Protein AF-A0AA91YX85-F1 (afdb_monomer)

Organism: NCBI:txid165179

Mean predicted aligned error: 2.98 Å

Foldseek 3Di:
DKFKDKDFPDPDQDQQNVVLVVQQDPVLGDDDPDLVSVVVSVVVSVVSLQPDWGDDDNDTDRLVVQWPWDDDDQKIFTGGPVGHGGMMIHMDDD

Sequence (94 aa):
MFKIKKKIHSETKPDWVVCVLYKIPPRVYDWQESHAACMKHLIVIKDILEKSSVKWHGGNHSLTKIRNLKVEGGCLHVLTKSGRNSLSFNIIEE

Solvent-accessible surface area (backbone atoms only — not comparable to full-atom values): 5340 Å² total; per-residue (Å²): 80,22,29,46,47,75,47,74,59,53,97,66,84,53,68,44,57,54,60,53,58,73,70,51,66,72,75,55,47,47,80,29,92,37,67,70,58,44,51,54,33,52,50,53,50,49,52,54,47,63,71,30,70,33,67,52,93,96,41,76,39,50,38,60,82,67,29,41,80,48,78,56,96,64,28,41,39,35,18,38,81,88,65,48,64,44,36,35,39,32,63,44,81,98

Radius of gyration: 13.12 Å; Cα contacts (8 Å, |Δi|>4): 158; chains: 1; bounding box: 33×23×34 Å

Structure (mmCIF, N/CA/C/O backbone):
data_AF-A0AA91YX85-F1
#
_entry.id   AF-A0AA91YX85-F1
#
loop_
_atom_site.group_PDB
_atom_site.id
_atom_site.type_symbol
_atom_site.label_atom_id
_atom_site.label_alt_id
_atom_site.label_comp_id
_atom_site.label_asym_id
_atom_site.label_entity_id
_atom_site.label_seq_id
_atom_site.pdbx_PDB_ins_code
_atom_site.Cartn_x
_atom_site.Cartn_y
_atom_site.Cartn_z
_atom_site.occupancy
_atom_site.B_iso_or_equiv
_atom_site.auth_seq_id
_atom_site.auth_comp_id
_atom_site.auth_asym_id
_atom_site.auth_atom_id
_atom_site.pdbx_PDB_model_num
ATOM 1 N N . MET A 1 1 ? -16.368 2.518 12.282 1.00 90.75 1 MET A N 1
ATOM 2 C CA . MET A 1 1 ? -15.250 1.536 12.260 1.00 90.75 1 MET A CA 1
ATOM 3 C C . MET A 1 1 ? -14.203 2.008 11.255 1.00 90.75 1 MET A C 1
ATOM 5 O O . MET A 1 1 ? -14.505 2.854 10.425 1.00 90.75 1 MET A O 1
ATOM 9 N N . PHE A 1 2 ? -12.973 1.489 11.299 1.00 96.81 2 PHE A N 1
ATOM 10 C CA . PHE A 1 2 ? -11.888 1.929 10.408 1.00 96.81 2 PHE A CA 1
ATOM 11 C C . PHE A 1 2 ? -11.431 0.809 9.475 1.00 96.81 2 PHE A C 1
ATOM 13 O O . PHE A 1 2 ? -11.412 -0.353 9.871 1.00 96.81 2 PHE A O 1
ATOM 20 N N . LYS A 1 3 ? -10.998 1.136 8.256 1.00 96.94 3 LYS A N 1
ATOM 21 C CA . LYS A 1 3 ? -10.307 0.185 7.364 1.00 96.94 3 LYS A CA 1
ATOM 22 C C . LYS A 1 3 ? -9.311 0.890 6.453 1.00 96.94 3 LYS A C 1
ATOM 24 O O . LYS A 1 3 ? -9.380 2.102 6.258 1.00 96.94 3 LYS A O 1
ATOM 29 N N . ILE A 1 4 ? -8.405 0.128 5.843 1.00 97.88 4 ILE A N 1
ATOM 30 C CA . ILE A 1 4 ? -7.480 0.651 4.829 1.00 97.88 4 ILE A CA 1
ATOM 31 C C . ILE A 1 4 ? -8.073 0.468 3.431 1.00 97.88 4 ILE A C 1
ATOM 33 O O . ILE A 1 4 ? -8.342 -0.650 2.996 1.00 97.88 4 ILE A O 1
ATOM 37 N N . LYS A 1 5 ? -8.182 1.558 2.667 1.00 97.12 5 LYS A N 1
ATOM 38 C CA . LYS A 1 5 ? -8.567 1.543 1.250 1.00 97.12 5 LYS A CA 1
ATOM 39 C C . LYS A 1 5 ? -7.394 1.943 0.363 1.00 97.12 5 LYS A C 1
ATOM 41 O O . LYS A 1 5 ? -6.770 2.986 0.559 1.00 97.12 5 LYS A O 1
ATOM 46 N N . LYS A 1 6 ? -7.112 1.129 -0.656 1.00 96.12 6 LYS A N 1
ATOM 47 C CA . LYS A 1 6 ? -6.085 1.424 -1.667 1.00 96.12 6 LYS A CA 1
ATOM 48 C C . LYS A 1 6 ? -6.652 2.219 -2.845 1.00 96.12 6 LYS A C 1
ATOM 50 O O . LYS A 1 6 ? -7.783 1.976 -3.260 1.00 96.12 6 LYS A O 1
ATOM 55 N N . LYS A 1 7 ? -5.850 3.113 -3.425 1.00 95.62 7 LYS A N 1
ATOM 56 C CA . LYS A 1 7 ? -6.159 3.860 -4.656 1.00 95.62 7 LYS A CA 1
ATOM 57 C C . LYS A 1 7 ? -4.967 3.824 -5.607 1.00 95.62 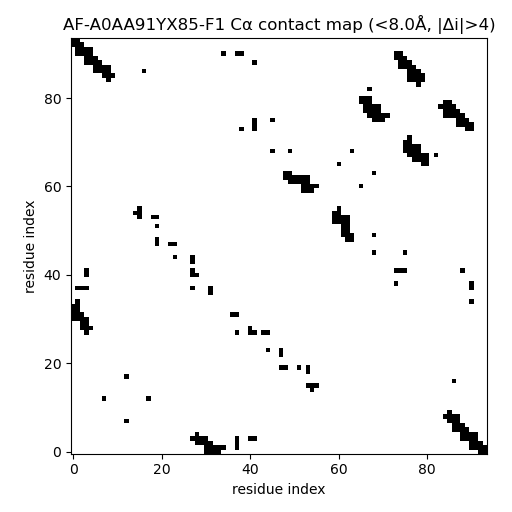7 LYS A C 1
ATOM 59 O O . LYS A 1 7 ? -3.857 4.169 -5.213 1.00 95.62 7 LYS A O 1
ATOM 64 N N . ILE A 1 8 ? -5.196 3.408 -6.851 1.00 95.31 8 ILE A N 1
ATOM 65 C CA . ILE A 1 8 ? -4.191 3.411 -7.923 1.00 95.31 8 ILE A CA 1
ATOM 66 C C . ILE A 1 8 ? -4.390 4.700 -8.723 1.00 95.31 8 ILE A C 1
ATOM 68 O O . ILE A 1 8 ? -5.505 4.994 -9.140 1.00 95.31 8 ILE A O 1
ATOM 72 N N . HIS A 1 9 ? -3.327 5.482 -8.898 1.00 92.00 9 HIS A N 1
ATOM 73 C CA . HIS A 1 9 ? -3.356 6.816 -9.518 1.00 92.00 9 HIS A CA 1
ATOM 74 C C . HIS A 1 9 ? -2.760 6.777 -10.931 1.00 92.00 9 HIS A C 1
ATOM 76 O O . HIS A 1 9 ? -1.906 7.581 -11.292 1.00 92.00 9 HIS A O 1
ATOM 82 N N . SER A 1 10 ? -3.156 5.777 -11.712 1.00 83.31 10 SER A N 1
ATOM 83 C CA . SER A 1 10 ? -2.749 5.608 -13.105 1.00 83.31 10 SER A CA 1
ATOM 84 C C . SER A 1 10 ? -3.906 4.999 -13.884 1.00 83.31 10 SER A C 1
ATOM 86 O O . SER A 1 10 ? -4.595 4.129 -13.352 1.00 83.31 10 SER A O 1
ATOM 88 N N . GLU A 1 11 ? -4.107 5.456 -15.119 1.00 78.81 11 GLU A N 1
ATOM 89 C CA . GLU A 1 11 ? -5.142 4.936 -16.022 1.00 78.81 11 GLU A CA 1
ATOM 90 C C . GLU A 1 11 ? -4.925 3.450 -16.320 1.00 78.81 11 GLU A C 1
ATOM 92 O O . GLU A 1 11 ? -5.862 2.658 -16.287 1.00 78.81 11 GLU A O 1
ATOM 97 N N . THR A 1 12 ? -3.665 3.057 -16.530 1.00 84.75 12 THR A N 1
ATOM 98 C CA . THR A 1 12 ? -3.270 1.657 -16.698 1.00 84.75 12 THR A CA 1
ATOM 99 C C . THR A 1 12 ? -2.507 1.195 -15.469 1.00 84.75 12 THR A C 1
ATOM 101 O O . THR A 1 12 ? -1.508 1.797 -15.080 1.00 84.75 12 THR A O 1
ATOM 104 N N . LYS A 1 13 ? -2.953 0.100 -14.848 1.00 84.56 13 LYS A N 1
ATOM 105 C CA . LYS A 1 13 ? -2.305 -0.458 -13.658 1.00 84.56 13 LYS A CA 1
ATOM 106 C C . LYS A 1 13 ? -0.912 -1.005 -14.013 1.00 84.56 13 LYS A C 1
ATOM 108 O O . LYS A 1 13 ? -0.840 -1.996 -14.731 1.00 84.56 13 LYS A O 1
ATOM 113 N N . PRO A 1 14 ? 0.188 -0.434 -13.485 1.00 86.25 14 PRO A N 1
ATOM 114 C CA . PRO A 1 14 ? 1.527 -0.926 -13.798 1.00 86.25 14 PRO A CA 1
ATOM 115 C C . PRO A 1 14 ? 1.800 -2.304 -13.178 1.00 86.25 14 PRO A C 1
ATOM 117 O O . PRO A 1 14 ? 1.399 -2.552 -12.038 1.00 86.25 14 PRO A O 1
ATOM 120 N N . ASP A 1 15 ? 2.580 -3.149 -13.852 1.00 89.56 15 ASP A N 1
ATOM 121 C CA . ASP A 1 15 ? 2.917 -4.506 -13.382 1.00 89.56 15 ASP A CA 1
ATOM 122 C C . ASP A 1 15 ? 3.505 -4.528 -11.969 1.00 89.56 15 ASP A C 1
ATOM 124 O O . ASP A 1 15 ? 3.100 -5.329 -11.126 1.00 89.56 15 ASP A O 1
ATOM 128 N N . TRP A 1 16 ? 4.413 -3.596 -11.659 1.00 91.50 16 TRP A N 1
ATOM 129 C CA . TRP A 1 16 ? 5.023 -3.524 -10.330 1.00 91.50 16 TRP A CA 1
ATOM 130 C C . TRP A 1 16 ? 3.985 -3.296 -9.221 1.00 91.50 16 TRP A C 1
ATOM 132 O O . TRP A 1 16 ? 4.174 -3.797 -8.112 1.00 91.50 16 TRP A O 1
ATOM 142 N N . VAL A 1 17 ? 2.882 -2.583 -9.512 1.00 93.19 17 VAL A N 1
ATOM 143 C CA . VAL A 1 17 ? 1.772 -2.372 -8.567 1.00 93.19 17 VAL A CA 1
ATOM 144 C C . VAL A 1 17 ? 1.078 -3.698 -8.294 1.00 93.19 17 VAL A C 1
ATOM 146 O O . VAL A 1 17 ? 0.779 -4.012 -7.147 1.00 93.19 17 VAL A O 1
ATOM 149 N N . VAL A 1 18 ? 0.831 -4.496 -9.333 1.00 90.38 18 VAL A N 1
ATOM 150 C CA . VAL A 1 18 ? 0.244 -5.830 -9.180 1.00 90.38 18 VAL A CA 1
ATOM 151 C C . VAL A 1 18 ? 1.155 -6.699 -8.314 1.00 90.38 18 VAL A C 1
ATOM 153 O O . VAL A 1 18 ? 0.697 -7.221 -7.298 1.00 90.38 18 VAL A O 1
ATOM 156 N N . CYS A 1 19 ? 2.450 -6.768 -8.638 1.00 90.56 19 CYS A N 1
ATOM 157 C CA . CYS A 1 19 ? 3.425 -7.562 -7.891 1.00 90.56 19 CYS A CA 1
ATOM 158 C C . CYS A 1 19 ? 3.459 -7.223 -6.395 1.00 90.56 19 CYS A C 1
ATOM 160 O O . CYS A 1 19 ? 3.535 -8.134 -5.574 1.00 90.56 19 CYS A O 1
ATOM 162 N N . VAL A 1 20 ? 3.414 -5.940 -6.018 1.00 94.19 20 VAL A N 1
ATOM 163 C CA . VAL A 1 20 ? 3.449 -5.560 -4.594 1.00 94.19 20 VAL A CA 1
ATOM 164 C C . VAL A 1 20 ? 2.119 -5.813 -3.897 1.00 94.19 20 VAL A C 1
ATOM 166 O O . VAL A 1 20 ? 2.118 -6.241 -2.749 1.00 94.19 20 VAL A O 1
ATOM 169 N N . LEU A 1 21 ? 0.987 -5.613 -4.581 1.00 94.19 21 LEU A N 1
ATOM 170 C CA . LEU A 1 21 ? -0.330 -5.860 -3.995 1.00 94.19 21 LEU A CA 1
ATOM 171 C C . LEU A 1 21 ? -0.542 -7.339 -3.655 1.00 94.19 21 LEU A C 1
ATOM 173 O O . LEU A 1 21 ? -1.188 -7.622 -2.654 1.00 94.19 21 LEU A O 1
ATOM 177 N N . TYR A 1 22 ? 0.032 -8.263 -4.431 1.00 94.25 22 TYR A N 1
ATOM 178 C CA . TYR A 1 22 ? -0.004 -9.698 -4.118 1.00 94.25 22 TYR A CA 1
ATOM 179 C C . TYR A 1 22 ? 0.829 -10.084 -2.890 1.00 94.25 22 TYR A C 1
ATOM 181 O O . TYR A 1 22 ? 0.575 -11.120 -2.284 1.00 94.25 22 TYR A O 1
ATOM 189 N N . LYS A 1 23 ? 1.814 -9.266 -2.504 1.00 95.69 23 LYS A N 1
ATOM 190 C CA . LYS A 1 23 ? 2.645 -9.511 -1.315 1.00 95.69 23 LYS A CA 1
ATOM 191 C C . LYS A 1 23 ? 2.003 -8.993 -0.031 1.00 95.69 23 LYS A C 1
ATOM 193 O O . LYS A 1 23 ? 2.463 -9.338 1.052 1.00 95.69 23 LYS A O 1
ATOM 198 N N . ILE A 1 24 ? 0.981 -8.144 -0.139 1.00 96.94 24 ILE A N 1
ATOM 199 C CA . ILE A 1 24 ? 0.308 -7.555 1.015 1.00 96.94 24 ILE A CA 1
ATOM 200 C C . ILE A 1 24 ? -0.752 -8.542 1.538 1.00 96.94 24 ILE A C 1
ATOM 202 O O . ILE A 1 24 ? -1.673 -8.879 0.793 1.00 96.94 24 ILE A O 1
ATOM 206 N N . PRO A 1 25 ? -0.668 -8.992 2.807 1.00 96.31 25 PRO A N 1
ATOM 207 C CA . PRO A 1 25 ? -1.646 -9.909 3.383 1.00 96.31 25 PRO A CA 1
ATOM 208 C C . PRO A 1 25 ? -3.062 -9.317 3.368 1.00 96.31 25 PRO A C 1
ATOM 210 O O . PRO A 1 25 ? -3.220 -8.181 3.813 1.00 96.31 25 PRO A O 1
ATOM 213 N N . PRO A 1 26 ? -4.107 -10.065 2.964 1.00 95.81 26 PRO A N 1
ATOM 214 C CA . PRO A 1 26 ? -5.480 -9.552 2.918 1.00 95.81 26 PRO A CA 1
ATOM 215 C C . PRO A 1 26 ? -5.968 -8.952 4.243 1.00 95.81 26 PRO A C 1
ATOM 217 O O . PRO A 1 26 ? -6.592 -7.896 4.234 1.00 95.81 26 PRO A O 1
ATOM 220 N N . ARG A 1 27 ? -5.576 -9.552 5.377 1.00 95.69 27 ARG A N 1
ATOM 221 C CA . ARG A 1 27 ? -5.972 -9.129 6.733 1.00 95.69 27 ARG A CA 1
ATOM 222 C C . ARG A 1 27 ? -5.662 -7.672 7.086 1.00 95.69 27 ARG A C 1
ATOM 224 O O . ARG A 1 27 ? -6.279 -7.098 7.974 1.00 95.69 27 ARG A O 1
ATOM 231 N N . VAL A 1 28 ? -4.690 -7.049 6.414 1.00 96.69 28 VAL A N 1
ATOM 232 C CA . VAL A 1 28 ? -4.361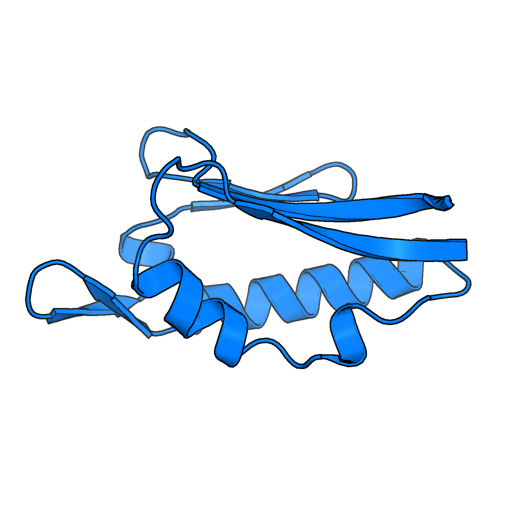 -5.634 6.670 1.00 96.69 28 VAL A CA 1
ATOM 233 C C . VAL A 1 28 ? -5.457 -4.681 6.179 1.00 96.69 28 VAL A C 1
ATOM 235 O O . VAL A 1 28 ? -5.453 -3.510 6.550 1.00 96.69 28 VAL A O 1
ATOM 238 N N . TYR A 1 29 ? -6.386 -5.177 5.355 1.00 96.62 29 TYR A N 1
ATOM 239 C CA . TYR A 1 29 ? -7.540 -4.443 4.839 1.00 96.62 29 TYR A CA 1
ATOM 240 C C . TYR A 1 29 ? -8.833 -4.696 5.627 1.00 96.62 29 TYR A C 1
ATOM 242 O O . TYR A 1 29 ? -9.832 -4.037 5.340 1.00 96.62 29 TYR A O 1
ATOM 250 N N . ASP A 1 30 ? -8.826 -5.617 6.596 1.00 96.44 30 ASP A N 1
ATOM 251 C CA . ASP A 1 30 ? -10.006 -5.930 7.403 1.00 96.44 30 ASP A CA 1
ATOM 252 C C . ASP A 1 30 ? -10.407 -4.741 8.283 1.00 96.44 30 ASP A C 1
ATOM 254 O O . ASP A 1 30 ? -9.565 -3.931 8.691 1.00 96.44 30 ASP A O 1
ATOM 258 N N . TRP A 1 31 ? -11.695 -4.667 8.612 1.00 96.88 31 TRP A N 1
ATOM 259 C CA . TRP A 1 31 ? -12.234 -3.674 9.535 1.00 96.88 31 TRP A CA 1
ATOM 260 C C . TRP A 1 31 ? -11.577 -3.746 10.910 1.00 96.88 31 TRP A C 1
ATOM 262 O O . TRP A 1 31 ? -11.311 -4.824 11.434 1.00 96.88 31 TRP A O 1
ATOM 272 N N . GLN A 1 32 ? -11.339 -2.579 11.496 1.00 96.81 32 GLN A N 1
ATOM 273 C CA . GLN A 1 32 ? -10.717 -2.404 12.796 1.00 96.81 32 GLN A CA 1
ATOM 274 C C . GLN A 1 32 ? -11.557 -1.476 13.671 1.00 96.81 32 GLN A C 1
ATOM 276 O O . GLN A 1 32 ? -12.121 -0.486 13.202 1.00 96.81 32 GLN A O 1
ATOM 281 N N . GLU A 1 33 ? -11.539 -1.745 14.972 1.00 95.12 33 GLU A N 1
ATOM 282 C CA . GLU A 1 33 ? -12.242 -0.940 15.979 1.00 95.12 33 GLU A CA 1
ATOM 283 C C . GLU A 1 33 ? -11.608 0.439 16.205 1.00 95.12 33 GLU A C 1
ATOM 285 O O . GLU A 1 33 ? -12.238 1.341 16.746 1.00 95.12 33 GLU A O 1
ATOM 290 N N . SER A 1 34 ? -10.348 0.637 15.801 1.00 96.06 34 SER A N 1
ATOM 291 C CA . SER A 1 34 ? -9.641 1.895 16.047 1.00 96.06 34 SER A CA 1
ATOM 292 C C . SER A 1 34 ? -8.747 2.329 14.893 1.00 96.06 34 SER A C 1
ATOM 294 O O . SER A 1 34 ? -8.118 1.516 14.206 1.00 96.06 34 SER A O 1
ATOM 296 N N . HIS A 1 35 ? -8.605 3.647 14.755 1.00 95.44 35 HIS A N 1
ATOM 297 C CA . HIS A 1 35 ? -7.637 4.267 13.854 1.00 95.44 35 HIS A CA 1
ATOM 298 C C . HIS A 1 35 ? -6.203 3.782 14.144 1.00 95.44 35 HIS A C 1
ATOM 300 O O . HIS A 1 35 ? -5.430 3.506 13.228 1.00 95.44 35 HIS A O 1
ATOM 306 N N . ALA A 1 36 ? -5.848 3.603 15.423 1.00 95.19 36 ALA A N 1
ATOM 307 C CA . ALA A 1 36 ? -4.530 3.121 15.838 1.00 95.19 36 ALA A CA 1
ATOM 308 C C . ALA A 1 36 ? -4.219 1.700 15.328 1.00 95.19 36 ALA A C 1
ATOM 310 O O . ALA A 1 36 ? -3.087 1.426 14.923 1.00 95.19 36 ALA A O 1
ATOM 311 N N . ALA A 1 37 ? -5.207 0.800 15.300 1.00 96.00 37 ALA A N 1
ATOM 312 C CA . ALA A 1 37 ? -5.042 -0.531 14.716 1.00 96.00 37 ALA A CA 1
ATOM 313 C C . ALA A 1 37 ? -4.797 -0.454 13.198 1.00 96.00 37 ALA A C 1
ATOM 315 O O . ALA A 1 37 ? -3.857 -1.071 12.693 1.00 96.00 37 ALA A O 1
ATOM 316 N N . CYS A 1 38 ? -5.547 0.392 12.484 1.00 96.62 38 CYS A N 1
ATOM 317 C CA . CYS A 1 38 ? -5.293 0.650 11.065 1.00 96.62 38 CYS A CA 1
ATOM 318 C C . CYS A 1 38 ? -3.907 1.271 10.815 1.00 96.62 38 CYS A C 1
ATOM 320 O O . CYS A 1 38 ? -3.242 0.904 9.850 1.00 96.62 38 CYS A O 1
ATOM 322 N N . MET A 1 39 ? -3.407 2.1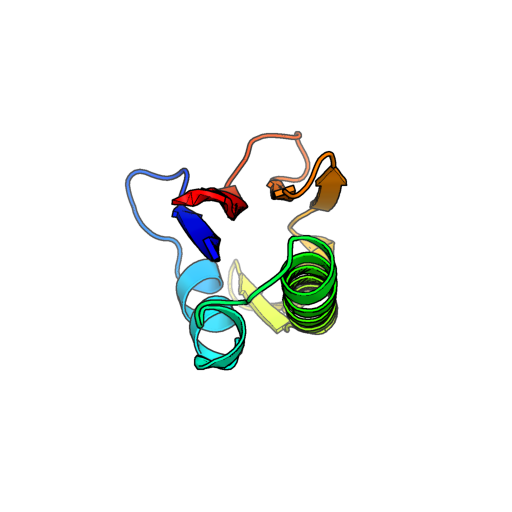41 11.696 1.00 96.25 39 MET A N 1
ATOM 323 C CA . MET A 1 39 ? -2.041 2.671 11.585 1.00 96.25 39 MET A CA 1
ATOM 324 C C . MET A 1 39 ? -0.978 1.569 11.679 1.00 96.25 39 MET A C 1
ATOM 326 O O . MET A 1 39 ? -0.017 1.585 10.910 1.00 96.25 39 MET A O 1
ATOM 330 N N . LYS A 1 40 ? -1.159 0.567 12.552 1.00 96.19 40 LYS A N 1
ATOM 331 C CA . LYS A 1 40 ? -0.262 -0.604 12.606 1.00 96.19 40 LYS A CA 1
ATOM 332 C C . LYS A 1 40 ? -0.287 -1.381 11.288 1.00 96.19 40 LYS A C 1
ATOM 334 O O . LYS A 1 40 ? 0.769 -1.742 10.773 1.00 96.19 40 LY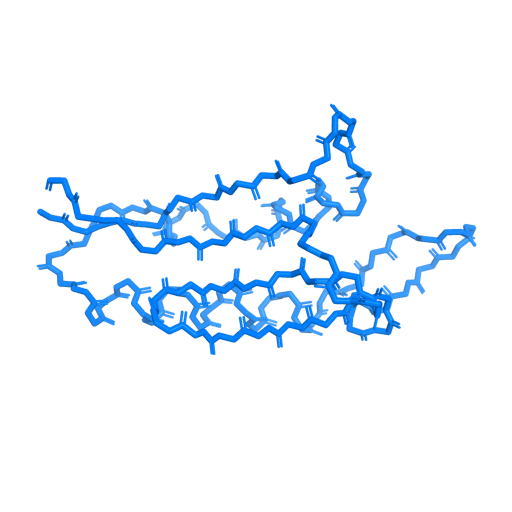S A O 1
ATOM 339 N N . HIS A 1 41 ? -1.466 -1.587 10.703 1.00 97.06 41 HIS A N 1
ATOM 340 C CA . HIS A 1 41 ? -1.598 -2.220 9.387 1.00 97.06 41 HIS A CA 1
ATOM 341 C C . HIS A 1 41 ? -0.932 -1.399 8.273 1.00 97.06 41 HIS A C 1
ATOM 343 O O . HIS A 1 41 ? -0.255 -1.963 7.416 1.00 97.06 41 HIS A O 1
ATOM 349 N N . LEU A 1 42 ? -1.038 -0.070 8.315 1.00 96.62 42 LEU A N 1
ATOM 350 C CA . LEU A 1 42 ? -0.381 0.829 7.365 1.00 96.62 42 LEU A CA 1
ATOM 351 C C . LEU A 1 42 ? 1.153 0.723 7.442 1.00 96.62 42 LEU A C 1
ATOM 353 O O . LEU A 1 42 ? 1.823 0.718 6.409 1.00 96.62 42 LEU A O 1
ATOM 357 N N . ILE A 1 43 ? 1.708 0.562 8.649 1.00 95.81 43 ILE A N 1
ATOM 358 C CA . ILE A 1 43 ? 3.140 0.302 8.864 1.00 95.81 43 ILE A CA 1
ATOM 359 C C . ILE A 1 43 ? 3.548 -1.060 8.287 1.00 95.81 43 ILE A C 1
ATOM 361 O O . ILE A 1 43 ? 4.577 -1.142 7.621 1.00 95.81 43 ILE A O 1
ATOM 365 N N . VAL A 1 44 ? 2.737 -2.110 8.468 1.00 97.19 44 VAL A N 1
ATOM 366 C CA . VAL A 1 44 ? 2.993 -3.427 7.851 1.00 97.19 44 VAL A CA 1
ATOM 367 C C . VAL A 1 44 ? 3.029 -3.314 6.327 1.00 97.19 44 VAL A C 1
ATOM 369 O O . VAL A 1 44 ? 3.942 -3.837 5.691 1.00 97.19 44 VAL A O 1
ATOM 372 N N . ILE A 1 45 ? 2.075 -2.594 5.727 1.00 98.12 45 ILE A N 1
ATOM 373 C CA . ILE A 1 45 ? 2.072 -2.348 4.280 1.00 98.12 45 ILE A CA 1
ATOM 374 C C . ILE A 1 45 ? 3.355 -1.619 3.865 1.00 98.12 45 ILE A C 1
ATOM 376 O O . ILE A 1 45 ? 4.000 -2.029 2.901 1.00 98.12 45 ILE A O 1
ATOM 380 N N . LYS A 1 46 ? 3.754 -0.567 4.590 1.00 97.81 46 LYS A N 1
ATOM 381 C CA . LYS A 1 46 ? 4.991 0.175 4.314 1.00 97.81 46 LYS A CA 1
ATOM 382 C C . LYS A 1 46 ? 6.221 -0.736 4.342 1.00 97.81 46 LYS A C 1
ATOM 384 O O . LYS A 1 46 ? 6.990 -0.703 3.388 1.00 97.81 46 LYS A O 1
ATOM 389 N N . ASP A 1 47 ? 6.374 -1.563 5.373 1.00 97.56 47 ASP A N 1
ATOM 390 C CA . ASP A 1 47 ? 7.511 -2.483 5.515 1.00 97.56 47 ASP A CA 1
ATOM 391 C C . ASP A 1 47 ? 7.600 -3.472 4.339 1.00 97.56 47 ASP A C 1
ATOM 393 O O . ASP A 1 47 ? 8.664 -3.671 3.748 1.00 97.56 47 ASP A O 1
ATOM 397 N N . ILE A 1 48 ? 6.457 -4.026 3.920 1.00 97.75 48 ILE A N 1
ATOM 398 C CA . ILE A 1 48 ? 6.378 -4.906 2.746 1.00 97.75 48 ILE A CA 1
ATOM 399 C C . ILE A 1 48 ? 6.826 -4.170 1.481 1.00 97.75 48 ILE A C 1
ATOM 401 O O . ILE A 1 48 ? 7.568 -4.730 0.670 1.00 97.75 48 ILE A O 1
ATOM 405 N N . LEU A 1 49 ? 6.389 -2.924 1.289 1.00 97.69 49 LEU A N 1
ATOM 406 C CA . LEU A 1 49 ? 6.781 -2.115 0.135 1.00 97.69 49 LEU A CA 1
ATOM 407 C C . LEU A 1 49 ? 8.276 -1.775 0.158 1.00 97.69 49 LEU A C 1
ATOM 409 O O . LEU A 1 49 ? 8.923 -1.854 -0.884 1.00 97.69 49 LEU A O 1
ATOM 413 N N . GLU A 1 50 ? 8.840 -1.451 1.321 1.00 97.44 50 GLU A N 1
ATOM 414 C CA . GLU A 1 50 ? 10.270 -1.150 1.482 1.00 97.44 50 GLU A CA 1
ATOM 415 C C . GLU A 1 50 ? 11.162 -2.344 1.145 1.00 97.44 50 GLU A C 1
ATOM 417 O O . GLU A 1 50 ? 12.215 -2.181 0.525 1.00 97.44 50 GLU A O 1
ATOM 422 N N . LYS A 1 51 ? 10.710 -3.551 1.493 1.00 96.75 51 LYS A N 1
ATOM 423 C CA . LYS A 1 51 ? 11.420 -4.811 1.237 1.00 96.75 51 LYS A CA 1
ATOM 424 C C . LYS A 1 51 ? 11.110 -5.421 -0.133 1.00 96.75 51 LYS A C 1
ATOM 426 O O . LYS A 1 51 ? 11.717 -6.418 -0.526 1.00 96.75 51 LYS A O 1
ATOM 431 N N . SER A 1 52 ? 10.166 -4.858 -0.884 1.00 96.50 52 SER A N 1
ATOM 432 C CA . SER A 1 52 ? 9.725 -5.438 -2.151 1.00 96.50 52 SER A CA 1
ATOM 433 C C . SER A 1 52 ? 10.713 -5.190 -3.288 1.00 96.50 52 SER A C 1
ATOM 435 O O . SER A 1 52 ? 10.987 -4.053 -3.660 1.00 96.50 52 SER A O 1
ATOM 437 N N . SER A 1 53 ? 11.152 -6.275 -3.927 1.00 95.38 53 SER A N 1
ATOM 438 C CA . SER A 1 53 ? 11.725 -6.249 -5.277 1.00 95.38 53 SER A CA 1
ATOM 439 C C . SER A 1 53 ? 10.626 -6.427 -6.331 1.00 95.38 53 SER A C 1
ATOM 441 O O . SER A 1 53 ? 9.726 -7.259 -6.149 1.00 95.38 53 SER A O 1
ATOM 443 N N . VAL A 1 54 ? 10.675 -5.630 -7.400 1.00 94.25 54 VAL A N 1
ATOM 444 C CA . VAL A 1 54 ? 9.696 -5.599 -8.495 1.00 94.25 54 VAL A CA 1
ATOM 445 C C . VAL A 1 54 ? 10.382 -5.549 -9.854 1.00 94.25 54 VAL A C 1
ATOM 447 O O . VAL A 1 54 ? 11.464 -4.977 -9.996 1.00 94.25 54 VAL A O 1
ATOM 450 N N . LYS A 1 55 ? 9.717 -6.102 -10.870 1.00 91.00 55 LYS A N 1
ATOM 451 C CA . LYS A 1 55 ? 10.163 -6.000 -12.258 1.00 91.00 55 LYS A CA 1
ATOM 452 C C . LYS A 1 55 ? 10.005 -4.558 -12.750 1.00 91.00 55 LYS A C 1
ATOM 454 O O . LYS A 1 55 ? 8.922 -3.980 -12.651 1.00 91.00 55 LYS A O 1
ATOM 459 N N . TRP A 1 56 ? 11.080 -3.978 -13.273 1.00 89.69 56 TRP A N 1
ATOM 460 C CA . TRP A 1 56 ? 11.128 -2.615 -13.803 1.00 89.69 56 TRP A CA 1
ATOM 461 C C . TRP A 1 56 ? 12.223 -2.510 -14.875 1.00 89.69 56 TRP A C 1
ATOM 463 O O . TRP A 1 56 ? 13.342 -2.942 -14.630 1.00 89.69 56 TRP A O 1
ATOM 473 N N . HIS A 1 57 ? 11.894 -1.980 -16.061 1.00 84.62 57 HIS A N 1
ATOM 474 C CA . HIS A 1 57 ? 12.791 -1.832 -17.227 1.00 84.62 57 HIS A CA 1
ATOM 475 C C . HIS A 1 57 ? 13.819 -2.966 -17.415 1.00 84.62 57 HIS A C 1
ATOM 477 O O . HIS A 1 57 ? 15.023 -2.757 -17.318 1.00 84.62 57 HIS A O 1
ATOM 483 N N . GLY A 1 58 ? 13.336 -4.181 -17.690 1.00 83.44 58 GLY A N 1
ATOM 484 C CA . GLY A 1 58 ? 14.197 -5.319 -18.042 1.00 83.44 58 GLY A CA 1
ATOM 485 C C . GLY A 1 58 ? 14.927 -5.988 -16.871 1.00 83.44 58 GLY A C 1
ATOM 486 O O . GLY A 1 58 ? 15.575 -7.005 -17.086 1.00 83.44 58 GLY A O 1
ATOM 487 N N . GLY A 1 59 ? 14.786 -5.484 -15.641 1.00 91.25 59 GLY A N 1
ATOM 488 C CA . GLY A 1 59 ? 15.419 -6.053 -14.451 1.00 91.25 59 GLY A CA 1
ATOM 489 C C . GLY A 1 59 ? 14.502 -6.101 -13.232 1.00 91.25 59 GLY A C 1
ATOM 490 O O . GLY A 1 59 ? 13.351 -5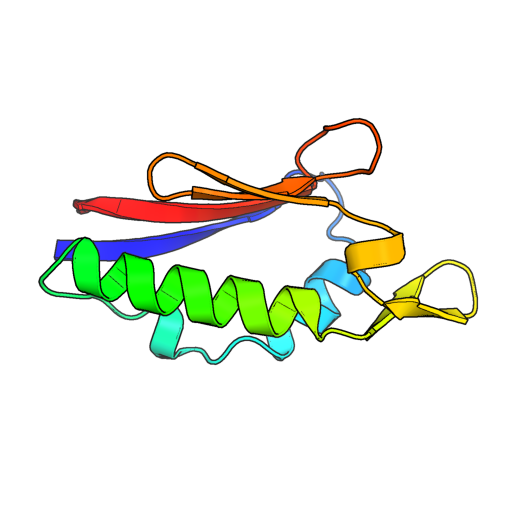.666 -13.268 1.00 91.25 59 GLY A O 1
ATOM 491 N N . ASN A 1 60 ? 15.030 -6.637 -12.131 1.00 94.12 60 ASN A N 1
ATOM 492 C CA . ASN A 1 60 ? 14.394 -6.584 -10.817 1.00 94.12 60 ASN A CA 1
ATOM 493 C C . ASN A 1 60 ? 15.066 -5.506 -9.971 1.00 94.12 60 ASN A C 1
ATOM 495 O O . ASN A 1 60 ? 16.283 -5.505 -9.788 1.00 94.12 60 ASN A O 1
ATOM 499 N N . HIS A 1 61 ? 14.264 -4.602 -9.425 1.00 94.19 61 HIS A N 1
ATOM 500 C CA . HIS A 1 61 ? 14.737 -3.488 -8.619 1.00 94.19 61 HIS A CA 1
ATOM 501 C C . HIS A 1 61 ? 13.963 -3.425 -7.309 1.00 94.19 61 HIS A C 1
ATOM 503 O O . HIS A 1 61 ? 12.761 -3.684 -7.271 1.00 94.19 61 HIS A O 1
ATOM 509 N N . SER A 1 62 ? 14.639 -3.014 -6.234 1.00 95.56 62 SER A N 1
ATOM 510 C CA . SER A 1 62 ? 13.930 -2.609 -5.020 1.00 95.56 62 SER A CA 1
ATOM 511 C C . SER A 1 62 ? 1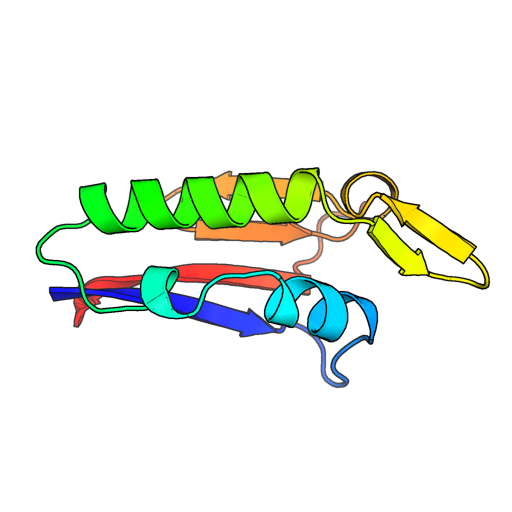2.966 -1.468 -5.349 1.00 95.56 62 SER A C 1
ATOM 513 O O . SER A 1 62 ? 13.340 -0.508 -6.033 1.00 95.56 62 SER A O 1
ATOM 515 N N . LEU A 1 63 ? 11.733 -1.561 -4.852 1.00 95.94 63 LEU A N 1
ATOM 516 C CA . LEU A 1 63 ? 10.699 -0.561 -5.083 1.00 95.94 63 LEU A CA 1
ATOM 517 C C . LEU A 1 63 ? 11.161 0.833 -4.639 1.00 95.94 63 LEU A C 1
ATOM 519 O O . LEU A 1 63 ? 10.899 1.816 -5.327 1.00 95.94 63 LEU A O 1
ATOM 523 N N . THR A 1 64 ? 11.914 0.930 -3.544 1.00 96.12 64 THR A N 1
ATOM 524 C CA . THR A 1 64 ? 12.414 2.210 -3.018 1.00 96.12 64 THR A CA 1
ATOM 525 C C . THR A 1 64 ? 13.491 2.846 -3.900 1.00 96.12 64 THR A C 1
ATOM 527 O O . THR A 1 64 ? 13.710 4.055 -3.818 1.00 96.12 64 THR A O 1
ATOM 530 N N . LYS A 1 65 ? 14.122 2.098 -4.818 1.00 94.50 65 LYS A N 1
ATOM 531 C CA . LYS A 1 65 ? 14.997 2.692 -5.847 1.00 94.50 65 LYS A CA 1
ATOM 532 C C . LYS A 1 65 ? 14.198 3.451 -6.905 1.00 94.50 65 LYS A C 1
ATOM 534 O O . LYS A 1 65 ? 14.681 4.450 -7.426 1.00 94.50 65 LYS A O 1
ATOM 539 N N . ILE A 1 66 ? 12.967 3.028 -7.189 1.00 93.69 66 ILE A N 1
ATOM 540 C CA . ILE A 1 66 ? 12.136 3.591 -8.267 1.00 93.69 66 ILE A CA 1
ATOM 541 C C . ILE A 1 66 ? 10.970 4.452 -7.760 1.00 93.69 66 ILE A C 1
ATOM 543 O O . ILE A 1 66 ? 10.389 5.220 -8.529 1.00 93.69 66 ILE A O 1
ATOM 547 N N . ARG A 1 67 ? 10.612 4.349 -6.478 1.00 95.81 67 ARG A N 1
ATOM 548 C CA . ARG A 1 67 ? 9.521 5.086 -5.826 1.00 95.81 67 ARG A CA 1
ATOM 549 C C . ARG A 1 67 ? 9.963 5.655 -4.479 1.00 95.81 67 ARG A C 1
ATOM 551 O O . ARG A 1 67 ? 10.961 5.223 -3.911 1.00 95.81 67 ARG A O 1
ATOM 558 N N . ASN A 1 68 ? 9.226 6.643 -3.990 1.00 96.69 68 ASN A N 1
ATOM 559 C CA . ASN A 1 68 ? 9.338 7.167 -2.632 1.00 96.69 68 ASN A CA 1
ATOM 560 C C . ASN A 1 68 ? 8.116 6.718 -1.829 1.00 96.69 68 ASN A C 1
ATOM 562 O O . ASN A 1 68 ? 7.012 6.664 -2.370 1.00 96.69 68 ASN A O 1
ATOM 566 N N . LEU A 1 69 ? 8.313 6.406 -0.552 1.00 97.44 69 LEU A N 1
ATOM 567 C CA . LEU A 1 69 ? 7.244 6.027 0.368 1.00 97.44 69 LEU A CA 1
ATOM 568 C C . LEU A 1 69 ? 7.130 7.111 1.438 1.00 97.44 69 LEU A C 1
ATOM 570 O O . LEU A 1 69 ? 8.123 7.422 2.091 1.00 97.44 69 LEU A O 1
ATOM 574 N N . LYS A 1 70 ? 5.942 7.694 1.607 1.00 95.94 70 LYS A N 1
ATOM 575 C CA . LYS A 1 70 ? 5.688 8.739 2.610 1.00 95.94 70 LYS A CA 1
ATOM 576 C C . LYS A 1 70 ? 4.428 8.399 3.392 1.00 95.94 70 LYS A C 1
ATOM 578 O O . LYS A 1 70 ? 3.403 8.118 2.782 1.00 95.94 70 LYS A O 1
ATOM 583 N N . VAL A 1 71 ? 4.506 8.428 4.720 1.00 93.94 71 VAL A N 1
ATOM 584 C CA . VAL A 1 71 ? 3.330 8.320 5.593 1.00 93.94 71 VAL A CA 1
ATOM 585 C C . VAL A 1 71 ? 2.977 9.708 6.101 1.00 93.94 71 VAL A C 1
ATOM 587 O O . VAL A 1 71 ? 3.847 10.404 6.616 1.00 93.94 71 VAL A O 1
ATOM 590 N N . GLU A 1 72 ? 1.721 10.107 5.945 1.00 93.25 72 GLU A N 1
ATOM 591 C CA . GLU A 1 72 ? 1.215 11.414 6.357 1.00 93.25 72 GLU A CA 1
ATOM 592 C C . GLU A 1 72 ? -0.282 11.313 6.662 1.00 93.25 72 GLU A C 1
ATOM 594 O O . GLU A 1 72 ? -1.039 10.793 5.848 1.00 93.25 72 GLU A O 1
ATOM 599 N N . GLY A 1 73 ? -0.708 11.764 7.848 1.00 88.00 73 GLY A N 1
ATOM 600 C CA . GLY A 1 73 ? -2.130 11.916 8.192 1.00 88.00 73 GLY A CA 1
ATOM 601 C C . GLY A 1 73 ? -3.013 10.679 7.967 1.00 88.00 73 GLY A C 1
ATOM 602 O O . GLY A 1 73 ? -4.111 10.814 7.443 1.00 88.00 73 GLY A O 1
ATOM 603 N N . GLY A 1 74 ? -2.539 9.471 8.295 1.00 93.94 74 GLY A N 1
ATOM 604 C CA . GLY A 1 74 ? -3.307 8.234 8.062 1.00 93.94 74 GLY A CA 1
ATOM 605 C C . GLY A 1 74 ? -3.277 7.727 6.614 1.00 93.94 74 GLY A C 1
ATOM 606 O O . GLY A 1 74 ? -4.021 6.813 6.256 1.00 93.94 74 GLY A O 1
ATOM 607 N N . CYS A 1 75 ? -2.398 8.280 5.778 1.00 96.88 75 CYS A N 1
ATOM 608 C CA . CYS A 1 75 ? -2.1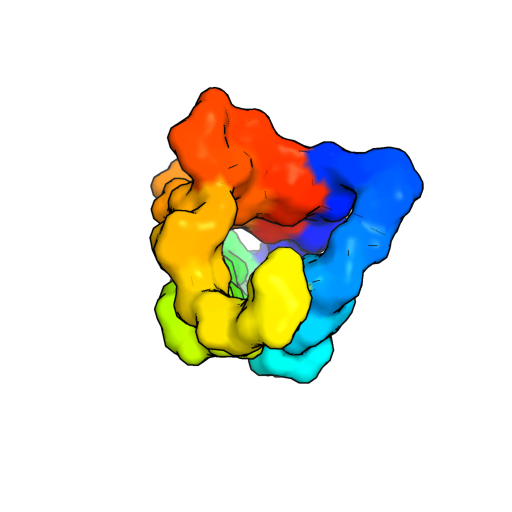63 7.833 4.415 1.00 96.88 75 CYS A CA 1
ATOM 609 C C . CYS A 1 75 ? -0.715 7.379 4.210 1.00 96.88 75 CYS A C 1
ATOM 611 O O . CYS A 1 75 ? 0.228 8.023 4.663 1.00 96.88 75 CYS A O 1
ATOM 613 N N . LEU A 1 76 ? -0.534 6.276 3.486 1.00 98.19 76 LEU A N 1
ATOM 614 C CA . LEU A 1 76 ? 0.739 5.859 2.912 1.00 98.19 76 LEU A CA 1
ATOM 615 C C . LEU A 1 76 ? 0.719 6.139 1.411 1.00 98.19 76 LEU A C 1
ATOM 617 O O . LEU A 1 76 ? -0.006 5.495 0.649 1.00 98.19 76 LEU A O 1
ATOM 621 N N . HIS A 1 77 ? 1.570 7.063 0.992 1.00 97.81 77 HIS A N 1
ATOM 622 C CA . HIS A 1 77 ? 1.787 7.443 -0.391 1.00 97.81 77 HIS A CA 1
ATOM 623 C C . HIS A 1 77 ? 2.957 6.671 -0.996 1.00 97.81 77 HIS A C 1
ATOM 625 O O . HIS A 1 77 ? 4.066 6.676 -0.460 1.00 97.81 77 HIS A O 1
ATOM 631 N N . VAL A 1 78 ? 2.724 6.067 -2.160 1.00 97.31 78 VAL A N 1
ATOM 632 C CA . VAL A 1 78 ? 3.755 5.520 -3.044 1.00 97.31 78 VAL A CA 1
ATOM 633 C C . VAL A 1 78 ? 3.903 6.467 -4.226 1.00 97.31 78 VAL A C 1
ATOM 635 O O . VAL A 1 78 ? 3.071 6.504 -5.137 1.00 97.31 78 VAL A O 1
ATOM 638 N N . LEU A 1 79 ? 4.967 7.258 -4.190 1.00 96.62 79 LEU A N 1
ATOM 639 C CA . LEU A 1 79 ? 5.221 8.362 -5.102 1.00 96.62 79 LEU A CA 1
ATOM 640 C C . LEU A 1 79 ? 6.263 7.975 -6.149 1.00 96.62 79 LEU A C 1
ATOM 642 O O . LEU A 1 79 ? 7.215 7.244 -5.878 1.00 96.62 79 LEU A O 1
ATOM 646 N N . THR A 1 80 ? 6.138 8.527 -7.347 1.00 94.62 80 THR A N 1
ATOM 647 C CA . THR A 1 80 ? 7.261 8.628 -8.285 1.00 94.62 80 THR A CA 1
ATOM 648 C C . THR A 1 80 ? 8.406 9.431 -7.659 1.00 94.62 80 THR A C 1
ATOM 650 O O . THR A 1 80 ? 8.196 10.197 -6.716 1.00 94.62 80 THR A O 1
ATOM 653 N N . LYS A 1 81 ? 9.626 9.299 -8.192 1.00 93.12 81 LYS A N 1
ATOM 654 C CA . LYS A 1 81 ? 10.764 10.104 -7.717 1.00 93.12 81 LYS A CA 1
ATOM 655 C C . LYS A 1 81 ? 10.548 11.615 -7.879 1.00 93.12 81 LYS A C 1
ATOM 657 O O . LYS A 1 81 ? 11.094 12.370 -7.088 1.00 93.12 81 LYS A O 1
ATOM 662 N N . SER A 1 82 ? 9.692 12.034 -8.814 1.00 93.62 82 SER A N 1
ATOM 663 C CA . SER A 1 82 ? 9.267 13.428 -8.992 1.00 93.62 82 SER A CA 1
ATOM 664 C C . SER A 1 82 ? 8.050 13.840 -8.148 1.00 93.62 82 SER A C 1
ATOM 666 O O . SER A 1 82 ? 7.504 14.916 -8.353 1.00 93.62 82 SER A O 1
ATOM 668 N N . GLY A 1 83 ? 7.587 12.999 -7.215 1.00 93.12 83 GLY A N 1
ATOM 669 C CA . GLY A 1 83 ? 6.555 13.366 -6.235 1.00 93.12 83 GLY A CA 1
ATOM 670 C C . GLY A 1 83 ? 5.105 13.092 -6.649 1.00 93.12 83 GLY A C 1
ATOM 671 O O . GLY A 1 83 ? 4.202 13.265 -5.837 1.00 93.12 83 GLY A O 1
ATOM 672 N N . ARG A 1 84 ? 4.839 12.603 -7.867 1.00 93.00 84 ARG A N 1
ATOM 673 C CA . ARG A 1 84 ? 3.472 12.220 -8.286 1.00 93.00 84 ARG A CA 1
ATOM 674 C C . ARG A 1 84 ? 3.012 10.927 -7.610 1.00 93.00 84 ARG A C 1
ATOM 676 O O . ARG A 1 84 ? 3.763 9.950 -7.628 1.00 93.00 84 ARG A O 1
ATOM 683 N N . ASN A 1 85 ? 1.780 10.887 -7.102 1.00 93.88 85 ASN A N 1
ATOM 684 C CA . ASN A 1 85 ? 1.170 9.672 -6.549 1.00 93.88 85 ASN A CA 1
ATOM 685 C C . ASN A 1 85 ? 1.028 8.580 -7.619 1.00 93.88 85 ASN A C 1
ATOM 687 O O . ASN A 1 85 ? 0.556 8.842 -8.716 1.00 93.88 85 ASN A O 1
ATOM 691 N N . SER A 1 86 ? 1.431 7.350 -7.294 1.00 94.12 86 SER A N 1
ATOM 692 C CA . SER A 1 86 ? 1.192 6.155 -8.121 1.00 94.12 86 SER A CA 1
ATOM 693 C C . SER A 1 86 ? 0.197 5.200 -7.463 1.00 94.12 86 SER A C 1
ATOM 695 O O . SER A 1 86 ? -0.681 4.646 -8.121 1.00 94.12 86 SER A O 1
ATOM 697 N N . LEU A 1 87 ? 0.331 5.006 -6.153 1.00 96.50 87 LEU A N 1
ATOM 698 C CA 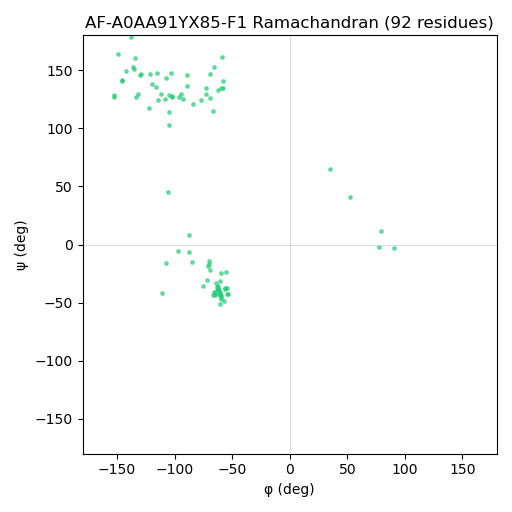. LEU A 1 87 ? -0.517 4.153 -5.327 1.00 96.50 87 LEU A CA 1
ATOM 699 C C . LEU A 1 87 ? -0.619 4.809 -3.951 1.00 96.50 87 LEU A C 1
ATOM 701 O O . LEU A 1 87 ? 0.366 5.355 -3.462 1.00 96.50 87 LEU A O 1
ATOM 705 N N . SER A 1 88 ? -1.785 4.765 -3.324 1.00 97.50 88 SER A N 1
ATOM 706 C CA . SER A 1 88 ? -1.937 5.197 -1.938 1.00 97.50 88 SER A CA 1
ATOM 707 C C . SER A 1 88 ? -2.782 4.216 -1.141 1.00 97.50 88 SER A C 1
ATOM 709 O O . SER A 1 88 ? -3.637 3.527 -1.701 1.00 97.50 88 SER A O 1
ATOM 711 N N . PHE A 1 89 ? -2.540 4.163 0.163 1.00 98.19 89 PHE A N 1
ATOM 712 C CA . PHE A 1 89 ? -3.326 3.413 1.137 1.00 98.19 89 PHE A CA 1
ATOM 713 C C . PHE A 1 89 ? -3.814 4.401 2.183 1.00 98.19 89 PHE A C 1
ATOM 715 O O . PHE A 1 89 ? -2.993 5.025 2.843 1.00 98.19 89 PHE A O 1
ATOM 722 N N . ASN A 1 90 ? -5.126 4.563 2.305 1.00 97.75 90 ASN A N 1
ATOM 723 C CA . ASN A 1 90 ? -5.732 5.546 3.195 1.00 97.75 90 ASN A CA 1
ATOM 724 C C . ASN A 1 90 ? -6.540 4.820 4.260 1.00 97.75 90 ASN A C 1
ATOM 726 O O . ASN A 1 90 ? -7.300 3.909 3.922 1.00 97.75 90 ASN A O 1
ATOM 730 N N . ILE A 1 91 ? -6.409 5.241 5.511 1.00 97.69 91 ILE A N 1
ATOM 731 C CA . ILE A 1 91 ? -7.371 4.881 6.547 1.00 97.69 91 ILE A CA 1
ATOM 732 C C . ILE A 1 91 ? -8.647 5.669 6.272 1.00 97.69 91 ILE A C 1
ATOM 734 O O . ILE A 1 91 ? -8.604 6.876 6.046 1.00 97.69 91 ILE A O 1
ATOM 738 N N . ILE A 1 92 ? -9.770 4.967 6.243 1.00 96.31 92 ILE A N 1
ATOM 739 C CA . ILE A 1 92 ? -11.096 5.558 6.118 1.00 96.31 92 ILE A CA 1
ATOM 740 C C . ILE A 1 92 ? -11.937 5.147 7.316 1.00 96.31 92 ILE A C 1
ATOM 742 O O . ILE A 1 92 ? -11.771 4.046 7.848 1.00 96.31 92 ILE A O 1
ATOM 746 N N . GLU A 1 93 ? -12.809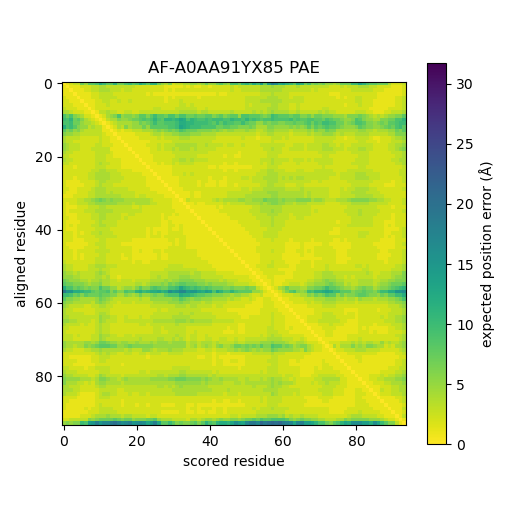 6.057 7.722 1.00 93.69 93 GLU A N 1
ATOM 747 C CA . GLU A 1 93 ? -13.844 5.836 8.718 1.00 93.69 93 GLU A CA 1
ATOM 748 C C . GLU A 1 93 ? -15.177 5.711 7.984 1.00 93.69 93 GLU A C 1
ATOM 750 O O . GLU A 1 93 ? -15.500 6.529 7.119 1.00 93.69 93 GLU A O 1
ATOM 755 N N . GLU A 1 94 ? -15.891 4.637 8.286 1.00 83.19 94 GLU A N 1
ATOM 756 C CA . GLU A 1 94 ? -17.231 4.325 7.786 1.00 83.19 94 GLU A CA 1
ATOM 757 C C . GLU A 1 94 ? -18.096 3.857 8.965 1.00 83.19 94 GLU A C 1
ATOM 759 O O . GLU A 1 94 ? -17.548 3.208 9.901 1.00 83.19 94 GLU A O 1
#

Secondary structure (DSSP, 8-state):
-EEEEEEE-SSS--HHHHHHHTTS-GGGGS-BS-HHHHHHHHHHHHHHHHH-EEEETTEEEEHHHHEEEEEETTEEEEEETTS-EEEEEEEEE-

pLDDT: mean 94.29, std 3.94, range [78.81, 98.19]

Nearest PDB structures (foldseek):
  4zrk-assembly3_C  TM=3.755E-01  e=5.593E-01  Mus musculus
  1x11-assembly1_A  TM=2.048E-01  e=1.120E-01  Homo sapiens
  8wa1-assembly1_C  TM=6.538E-01  e=5.462E+00  Nicotiana tabacum
  3hva-assembly2_B  TM=6.552E-01  e=5.841E+00  Pseudomonas aeruginosa PAO1